Protein AF-A0A9K3JLW1-F1 (afdb_monomer_lite)

Sequence (75 aa):
MKNSAESENMNWIFANSKPCPKCKRPIEKNQGCMHMTCNPPCKYEFCWLCLGQWSDHGERTGGFYACNRYALVKQ

pLDDT: mean 70.32, std 16.29, range [39.94, 90.12]

Secondary structure (DSSP, 8-state):
----TTTHHHHHHHHHEEE-TTT--EEEPPTT-SEEEPTTTT--EEETTT--BGGG-SGGGT-SS--GGGGGS--

Structure (mmCIF, N/CA/C/O backbone):
data_AF-A0A9K3JLW1-F1
#
_entry.id   AF-A0A9K3JLW1-F1
#
loop_
_atom_site.group_PDB
_atom_site.id
_atom_site.type_symbol
_atom_site.label_atom_id
_atom_site.label_alt_id
_atom_site.label_comp_id
_atom_site.label_asym_id
_atom_site.label_entity_id
_atom_site.label_seq_id
_atom_site.pdbx_PDB_ins_code
_atom_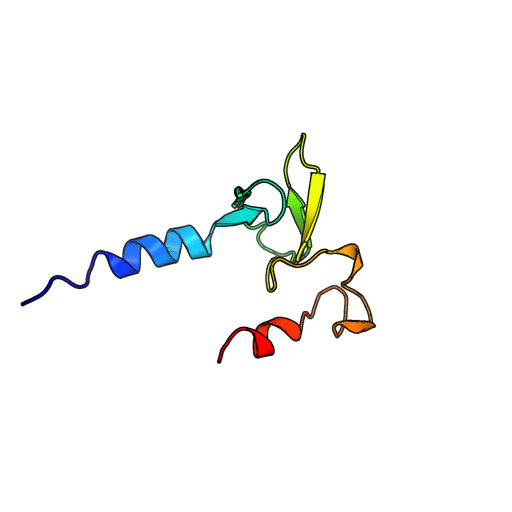site.Cartn_x
_atom_site.Cartn_y
_atom_site.Cartn_z
_atom_site.occupancy
_atom_site.B_iso_or_equiv
_atom_site.auth_seq_id
_atom_site.auth_comp_id
_atom_site.auth_asym_id
_atom_site.auth_atom_id
_atom_site.pdbx_PDB_model_num
ATOM 1 N N . MET A 1 1 ? -13.657 14.632 -31.624 1.00 43.16 1 MET A N 1
ATOM 2 C CA . MET A 1 1 ? -12.242 14.696 -31.205 1.00 43.16 1 MET A CA 1
ATOM 3 C C . MET A 1 1 ? -12.253 14.634 -29.684 1.00 43.16 1 MET A C 1
ATOM 5 O O . MET A 1 1 ? -12.687 15.595 -29.069 1.00 43.16 1 MET A O 1
ATOM 9 N N . LYS A 1 2 ? -12.017 13.456 -29.088 1.00 39.97 2 LYS A N 1
ATOM 10 C CA . LYS A 1 2 ? -12.213 13.247 -27.642 1.00 39.97 2 LYS A CA 1
ATOM 11 C C . LYS A 1 2 ? -10.905 13.532 -26.902 1.00 39.97 2 LYS A C 1
ATOM 13 O O . LYS A 1 2 ? -9.890 12.915 -27.184 1.00 39.97 2 LYS A O 1
ATOM 18 N N . ASN A 1 3 ? -11.002 14.533 -26.040 1.00 47.19 3 ASN A N 1
ATOM 19 C CA . ASN A 1 3 ? -10.024 15.121 -25.136 1.00 47.19 3 ASN A CA 1
ATOM 20 C C . ASN A 1 3 ? -9.249 14.050 -24.332 1.00 47.19 3 ASN A C 1
ATOM 22 O O . ASN A 1 3 ? -9.865 13.307 -23.577 1.00 47.19 3 ASN A O 1
ATOM 26 N N . SER A 1 4 ? -7.924 13.946 -24.506 1.00 47.72 4 SER A N 1
ATOM 27 C CA . SER A 1 4 ? -7.089 12.881 -23.897 1.00 47.72 4 SER A CA 1
ATOM 28 C C . SER A 1 4 ? -6.337 13.299 -22.621 1.00 47.72 4 SER A C 1
ATOM 30 O O . SER A 1 4 ? -5.715 12.458 -21.973 1.00 47.72 4 SER A O 1
ATOM 32 N N . ALA A 1 5 ? -6.396 14.579 -22.241 1.00 46.72 5 ALA A N 1
ATOM 33 C CA . ALA A 1 5 ? -5.520 15.175 -21.224 1.00 46.72 5 ALA A CA 1
ATOM 34 C C . ALA A 1 5 ? -5.948 14.923 -19.760 1.00 46.72 5 ALA A C 1
ATOM 36 O O . ALA A 1 5 ? -5.237 15.282 -18.825 1.00 46.72 5 ALA A O 1
ATOM 37 N N . GLU A 1 6 ? -7.101 14.294 -19.530 1.00 47.44 6 GLU A N 1
ATOM 38 C CA . GLU A 1 6 ? -7.620 13.982 -18.187 1.00 47.44 6 GLU A CA 1
ATOM 39 C C . GLU A 1 6 ? -7.053 12.675 -17.593 1.00 47.44 6 GLU A C 1
ATOM 41 O O . GLU A 1 6 ? -7.022 12.494 -16.375 1.00 47.44 6 GLU A O 1
ATOM 46 N N . SER A 1 7 ? -6.506 11.799 -18.440 1.00 46.91 7 SER A N 1
ATOM 47 C CA . SER A 1 7 ? -5.886 10.518 -18.057 1.00 46.91 7 SER A CA 1
ATOM 48 C C . SER A 1 7 ? -4.482 10.683 -17.461 1.00 46.91 7 SER A C 1
ATOM 50 O O . SER A 1 7 ? -4.058 9.911 -1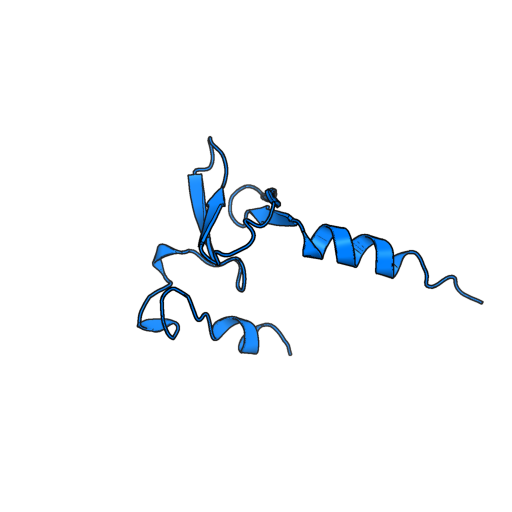6.600 1.00 46.91 7 SER A O 1
ATOM 52 N N . GLU A 1 8 ? -3.753 11.705 -17.906 1.00 45.88 8 GLU A N 1
ATOM 53 C CA . GLU A 1 8 ? -2.370 11.965 -17.488 1.00 45.88 8 GLU A CA 1
ATOM 54 C C . GLU A 1 8 ? -2.311 12.578 -16.079 1.00 45.88 8 GLU A C 1
ATOM 56 O O . GLU A 1 8 ? -1.364 12.340 -15.327 1.00 45.88 8 GLU A O 1
ATOM 61 N N . ASN A 1 9 ? -3.384 13.263 -15.661 1.00 49.44 9 ASN A N 1
ATOM 62 C CA . ASN A 1 9 ? -3.493 13.887 -14.343 1.00 49.44 9 ASN A CA 1
ATOM 63 C C . ASN A 1 9 ? -3.796 12.885 -13.204 1.00 49.44 9 ASN A C 1
ATOM 65 O O . ASN A 1 9 ? -3.535 13.158 -12.040 1.00 49.44 9 ASN A O 1
ATOM 69 N N . MET A 1 10 ? -4.325 11.696 -13.497 1.00 46.62 10 MET A N 1
ATOM 70 C CA . MET A 1 10 ? -4.482 10.652 -12.470 1.00 46.62 10 MET A CA 1
ATOM 71 C C . MET A 1 10 ? -3.186 9.862 -12.272 1.00 46.62 10 MET A C 1
ATOM 73 O O . MET A 1 10 ? -2.889 9.415 -11.164 1.00 46.62 10 MET A O 1
ATOM 77 N N . ASN A 1 11 ? -2.375 9.738 -13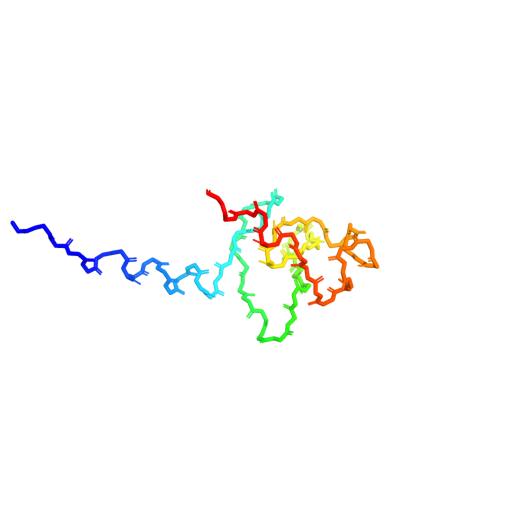.323 1.00 48.62 11 ASN A N 1
ATOM 78 C CA . ASN A 1 11 ? -1.160 8.935 -13.296 1.00 48.62 11 ASN A CA 1
ATOM 79 C C . ASN A 1 11 ? -0.103 9.506 -12.332 1.00 48.62 11 ASN A C 1
ATOM 81 O O . ASN A 1 11 ? 0.567 8.736 -11.655 1.00 48.62 11 ASN A O 1
ATOM 85 N N . TRP A 1 12 ? -0.002 10.834 -12.166 1.00 45.59 12 TRP A N 1
ATOM 86 C CA . TRP A 1 12 ? 0.925 11.424 -11.183 1.00 45.59 12 TRP A CA 1
ATOM 87 C C . TRP A 1 12 ? 0.446 11.290 -9.727 1.00 45.59 12 TRP A C 1
ATOM 89 O O . TRP A 1 12 ? 1.273 11.151 -8.825 1.00 45.59 12 TRP A O 1
ATOM 99 N N . ILE A 1 13 ? -0.868 11.267 -9.477 1.00 45.06 13 ILE A N 1
ATOM 100 C CA . ILE A 1 13 ? -1.434 11.081 -8.126 1.00 45.06 13 ILE A CA 1
ATOM 101 C C . ILE A 1 13 ? -1.266 9.620 -7.681 1.00 45.06 13 ILE A C 1
ATOM 103 O O . ILE A 1 13 ? -0.833 9.362 -6.554 1.00 45.06 13 ILE A O 1
ATOM 107 N N . PHE A 1 14 ? -1.505 8.666 -8.591 1.00 48.94 14 PHE A N 1
ATOM 108 C CA . PHE A 1 14 ? -1.169 7.248 -8.398 1.00 48.94 14 PHE A CA 1
ATOM 109 C C . PHE A 1 14 ? 0.347 6.984 -8.375 1.00 48.94 14 PHE A C 1
ATOM 111 O O . PHE A 1 14 ? 0.787 5.995 -7.783 1.00 48.94 14 PHE A O 1
ATOM 118 N N . ALA A 1 15 ? 1.160 7.850 -8.992 1.00 54.72 15 ALA A N 1
ATOM 119 C CA . ALA A 1 15 ? 2.618 7.736 -8.946 1.00 54.72 15 ALA A CA 1
ATOM 120 C C . ALA A 1 15 ? 3.193 8.102 -7.570 1.00 54.72 15 ALA A C 1
ATOM 122 O O . ALA A 1 15 ? 4.197 7.517 -7.161 1.00 54.72 15 ALA A O 1
ATOM 123 N N . ASN A 1 16 ? 2.558 9.028 -6.846 1.00 59.81 16 ASN A N 1
ATOM 124 C CA . ASN A 1 16 ? 3.089 9.555 -5.585 1.00 59.81 16 ASN A CA 1
ATOM 125 C C . ASN A 1 16 ? 2.391 9.002 -4.333 1.00 59.81 16 ASN A C 1
ATOM 127 O O . ASN A 1 16 ? 2.987 8.997 -3.255 1.00 59.81 16 ASN A O 1
ATOM 131 N N . SER A 1 17 ? 1.169 8.474 -4.459 1.00 72.94 17 SER A N 1
ATOM 132 C CA . SER A 1 17 ? 0.434 7.890 -3.334 1.00 72.94 17 SER A CA 1
ATOM 133 C C . SER A 1 17 ? -0.317 6.612 -3.719 1.00 72.94 17 SER A C 1
ATOM 135 O O . SER A 1 17 ? -0.854 6.502 -4.821 1.00 72.94 17 SER A O 1
ATOM 137 N N . LYS A 1 18 ? -0.368 5.627 -2.814 1.00 79.50 18 LYS A N 1
ATOM 138 C CA . LYS A 1 18 ? -1.158 4.396 -2.991 1.00 79.50 18 LYS A CA 1
ATOM 139 C C . LYS A 1 18 ? -2.084 4.153 -1.804 1.00 79.50 18 LYS A C 1
ATOM 141 O O . LYS A 1 18 ? -1.714 4.460 -0.670 1.00 79.50 18 LYS A O 1
ATOM 146 N N . PRO A 1 19 ? -3.279 3.582 -2.034 1.00 85.88 19 PRO A N 1
ATOM 147 C CA . PRO A 1 19 ? -4.182 3.229 -0.953 1.00 85.88 19 PRO A CA 1
ATOM 148 C C . PRO A 1 19 ? -3.641 2.036 -0.157 1.00 85.88 19 PRO A C 1
ATOM 150 O O . PRO A 1 19 ? -3.165 1.050 -0.720 1.00 85.88 19 PRO A O 1
ATOM 153 N N . CYS A 1 20 ? -3.774 2.099 1.165 1.00 87.56 20 CYS A N 1
ATOM 154 C CA . CYS A 1 20 ? -3.492 0.978 2.048 1.00 87.56 20 CYS A CA 1
ATOM 155 C C . CYS A 1 20 ? -4.432 -0.200 1.724 1.00 87.56 20 CYS A C 1
ATOM 157 O O . CYS A 1 20 ? -5.650 -0.020 1.744 1.00 87.56 20 CYS A O 1
ATOM 159 N N . PRO A 1 21 ? -3.928 -1.424 1.514 1.00 86.94 21 PRO A N 1
ATOM 160 C CA . PRO A 1 21 ? -4.767 -2.590 1.208 1.00 86.94 21 PRO A CA 1
ATOM 161 C C . PRO A 1 21 ? -5.728 -2.965 2.351 1.00 86.94 21 PRO A C 1
ATOM 163 O O . PRO A 1 21 ? -6.751 -3.599 2.109 1.00 86.94 21 PRO A O 1
ATOM 166 N N . LYS A 1 22 ? -5.436 -2.549 3.594 1.00 86.75 22 LYS A N 1
ATOM 167 C CA . LYS A 1 22 ? -6.258 -2.859 4.775 1.00 86.75 22 LYS A CA 1
ATOM 168 C C . LYS A 1 22 ? -7.335 -1.813 5.061 1.00 86.75 22 LYS A C 1
ATOM 170 O O . LYS A 1 22 ? -8.473 -2.167 5.340 1.00 86.75 22 LYS A O 1
ATOM 175 N N . CYS A 1 23 ? -6.986 -0.526 5.023 1.00 89.75 23 CYS A N 1
ATOM 176 C CA . CYS A 1 23 ? -7.894 0.564 5.415 1.00 89.75 23 CYS A CA 1
ATOM 177 C C . CYS A 1 23 ? -8.228 1.542 4.281 1.00 89.75 23 CYS A C 1
ATOM 179 O O . CYS A 1 23 ? -8.954 2.506 4.509 1.00 89.75 23 CYS A O 1
ATOM 181 N N . LYS A 1 24 ? -7.679 1.326 3.080 1.00 84.94 24 LYS A N 1
ATOM 182 C CA . LYS A 1 24 ? -7.829 2.164 1.878 1.00 84.94 24 LYS A CA 1
ATOM 183 C C . LYS A 1 24 ? -7.382 3.622 2.024 1.00 84.94 24 LYS A C 1
ATOM 185 O O . LYS A 1 24 ? -7.577 4.406 1.102 1.00 84.94 24 LYS A O 1
ATOM 190 N N . ARG A 1 25 ? -6.747 3.998 3.141 1.00 85.69 25 ARG A N 1
ATOM 191 C CA . ARG A 1 25 ? -6.187 5.344 3.317 1.00 85.69 25 ARG A CA 1
ATOM 192 C C . ARG A 1 25 ? -5.039 5.584 2.334 1.00 85.69 25 ARG A C 1
ATOM 194 O O . ARG A 1 25 ? -4.233 4.670 2.156 1.00 85.69 25 ARG A O 1
ATOM 201 N N . PRO A 1 26 ? -4.942 6.774 1.725 1.00 83.81 26 PRO A N 1
ATOM 202 C CA . PRO A 1 26 ? -3.820 7.116 0.863 1.00 83.81 26 PRO A CA 1
ATOM 203 C C . PRO A 1 26 ? -2.535 7.211 1.692 1.00 83.81 26 PRO A C 1
ATOM 205 O O . PRO A 1 26 ? -2.531 7.791 2.777 1.00 83.81 26 PRO A O 1
ATOM 208 N N . ILE A 1 27 ? -1.460 6.614 1.187 1.00 84.19 27 ILE A N 1
ATOM 209 C CA . ILE A 1 27 ? -0.122 6.657 1.777 1.00 84.19 27 ILE A CA 1
ATOM 210 C C . ILE A 1 27 ? 0.827 7.214 0.729 1.00 84.19 27 ILE A C 1
ATOM 212 O O . ILE A 1 27 ? 0.843 6.743 -0.409 1.00 84.19 27 ILE A O 1
ATOM 216 N N . GLU A 1 28 ? 1.608 8.211 1.124 1.00 82.19 28 GLU A N 1
ATOM 217 C CA . GLU A 1 28 ? 2.642 8.820 0.295 1.00 82.19 28 GLU A CA 1
ATOM 218 C C . GLU A 1 28 ? 3.891 7.936 0.249 1.00 82.19 28 GLU A C 1
ATOM 220 O O . GLU A 1 28 ? 4.315 7.380 1.266 1.00 82.19 28 GLU A O 1
ATOM 225 N N . LYS A 1 29 ? 4.490 7.791 -0.935 1.00 71.31 29 LYS A N 1
ATOM 226 C CA . LYS A 1 29 ? 5.684 6.966 -1.111 1.00 71.31 29 LYS A CA 1
ATOM 227 C C . LYS A 1 29 ? 6.897 7.605 -0.431 1.00 71.31 29 LYS A C 1
ATOM 229 O O . LYS A 1 29 ? 7.402 8.624 -0.889 1.00 71.31 29 LYS A O 1
ATOM 234 N N . ASN A 1 30 ? 7.479 6.931 0.560 1.00 70.38 30 ASN A N 1
ATOM 235 C CA . ASN A 1 30 ? 8.805 7.313 1.048 1.00 70.38 30 ASN A CA 1
ATOM 236 C C . ASN A 1 30 ? 9.862 7.016 -0.043 1.00 70.38 30 ASN A C 1
ATOM 238 O O . ASN A 1 30 ? 9.889 5.918 -0.614 1.00 70.38 30 ASN A O 1
ATOM 242 N N . GLN A 1 31 ? 10.717 7.990 -0.370 1.00 61.78 31 GLN A N 1
ATOM 243 C CA . GLN A 1 31 ? 11.494 8.042 -1.624 1.00 61.78 31 GLN A CA 1
ATOM 244 C C . GLN A 1 31 ? 12.436 6.848 -1.902 1.00 61.78 31 GLN A C 1
ATOM 246 O O . GLN A 1 31 ? 12.840 6.677 -3.047 1.00 61.78 31 GLN A O 1
ATOM 251 N N . GLY A 1 32 ? 12.726 5.963 -0.940 1.00 65.12 32 GLY A N 1
ATOM 252 C CA . GLY A 1 32 ? 13.692 4.865 -1.129 1.00 65.12 32 GLY A CA 1
ATOM 253 C C . GLY A 1 32 ? 13.270 3.466 -0.673 1.00 65.12 32 GLY A C 1
ATOM 254 O O . GLY A 1 32 ? 14.000 2.520 -0.945 1.00 65.12 32 GLY A O 1
ATOM 255 N N . CYS A 1 33 ? 12.124 3.288 -0.002 1.00 74.19 33 CYS A N 1
ATOM 256 C CA . CYS A 1 33 ? 11.775 1.993 0.596 1.00 74.19 33 CYS A CA 1
ATOM 257 C C . CYS A 1 33 ? 10.533 1.367 -0.044 1.00 74.19 33 CYS A C 1
ATOM 259 O O . CYS A 1 33 ? 9.538 2.047 -0.294 1.00 74.19 33 CYS A O 1
ATOM 261 N N . MET A 1 34 ? 10.586 0.057 -0.293 1.00 78.12 34 MET A N 1
ATOM 262 C CA . MET A 1 34 ? 9.420 -0.721 -0.730 1.00 78.12 34 MET A CA 1
ATOM 263 C C . MET A 1 34 ? 8.549 -1.180 0.436 1.00 78.12 34 MET A C 1
ATOM 265 O O . MET A 1 34 ? 7.399 -1.554 0.214 1.00 78.12 34 MET A O 1
ATOM 269 N N . HIS A 1 35 ? 9.082 -1.122 1.655 1.00 86.12 35 HIS A N 1
ATOM 270 C CA . HIS A 1 35 ? 8.327 -1.320 2.879 1.00 86.12 35 HIS A CA 1
ATOM 271 C C . HIS A 1 35 ? 7.531 -0.055 3.192 1.00 86.12 35 HIS A C 1
ATOM 273 O O . HIS A 1 35 ? 8.113 1.001 3.449 1.00 86.12 35 HIS A O 1
ATOM 279 N N . MET A 1 36 ? 6.207 -0.158 3.160 1.00 87.56 36 MET A N 1
ATOM 280 C CA . MET A 1 36 ? 5.303 0.918 3.547 1.00 87.56 36 MET A CA 1
ATOM 281 C C . MET A 1 36 ? 4.525 0.511 4.786 1.00 87.56 36 MET A C 1
ATOM 283 O O . MET A 1 36 ? 3.954 -0.575 4.841 1.00 87.56 36 MET A O 1
ATOM 287 N N . THR A 1 37 ? 4.451 1.417 5.753 1.00 88.88 37 THR A N 1
ATOM 288 C CA . THR A 1 37 ? 3.661 1.233 6.968 1.00 88.88 37 THR A CA 1
ATOM 289 C C . THR A 1 37 ? 2.533 2.249 6.974 1.00 88.88 37 THR A C 1
ATOM 291 O O . THR A 1 37 ? 2.758 3.453 6.867 1.00 88.88 37 THR A O 1
ATOM 294 N N . CYS A 1 38 ? 1.299 1.775 7.103 1.00 89.69 38 CYS A N 1
ATOM 295 C CA . CYS A 1 38 ? 0.140 2.648 7.184 1.00 89.69 38 CYS A CA 1
ATOM 296 C C . CYS A 1 38 ? 0.116 3.430 8.496 1.00 89.69 38 CYS A C 1
ATOM 298 O O . CYS A 1 38 ? 0.348 2.878 9.572 1.00 89.69 38 CYS A O 1
ATOM 300 N N . ASN A 1 39 ? -0.290 4.694 8.423 1.00 87.69 39 ASN A N 1
ATOM 301 C CA . ASN A 1 39 ? -0.425 5.553 9.590 1.00 87.69 39 ASN A CA 1
ATOM 302 C C . ASN A 1 39 ? -1.441 4.981 10.608 1.00 87.69 39 ASN A C 1
ATOM 304 O O . ASN A 1 39 ? -2.406 4.297 10.224 1.00 87.69 39 ASN A O 1
ATOM 308 N N . PRO A 1 40 ? -1.254 5.255 11.914 1.00 87.88 40 PRO A N 1
ATOM 309 C CA . PRO A 1 40 ? -2.206 4.878 12.954 1.00 87.88 40 PRO A CA 1
ATOM 310 C C . PRO A 1 40 ? -3.636 5.374 12.652 1.00 87.88 40 PRO A C 1
ATOM 312 O O . PRO A 1 40 ? -3.812 6.437 12.050 1.00 87.88 40 PRO A O 1
ATOM 315 N N . PRO A 1 41 ? -4.680 4.615 13.036 1.00 89.81 41 PRO A N 1
ATOM 316 C CA . PRO A 1 41 ? -4.652 3.403 13.865 1.00 89.81 41 PRO A CA 1
ATOM 317 C C . PRO A 1 41 ? -4.344 2.105 13.094 1.00 89.81 41 PRO A C 1
ATOM 319 O O . PRO A 1 41 ? -4.333 1.037 13.691 1.00 89.81 41 PRO A O 1
ATOM 322 N N . CYS A 1 42 ? -4.099 2.164 11.781 1.00 90.12 42 CYS A N 1
ATOM 323 C CA . CYS A 1 42 ? -4.000 0.959 10.957 1.00 90.12 42 CYS A CA 1
ATOM 324 C C . CYS A 1 42 ? -2.685 0.189 11.150 1.00 90.12 42 CYS A C 1
ATOM 326 O O . C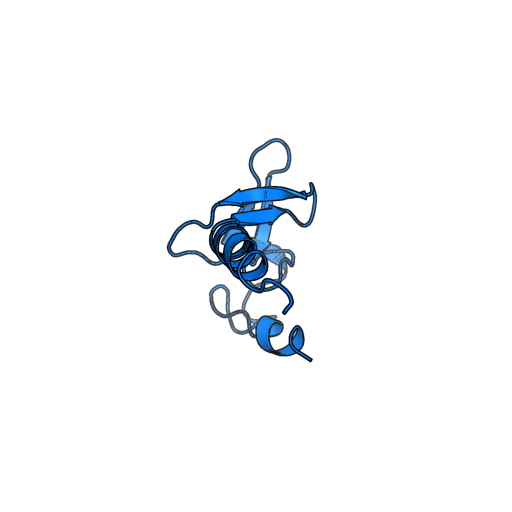YS A 1 42 ? -2.732 -1.038 11.214 1.00 90.12 42 CYS A O 1
ATOM 328 N N . LYS A 1 43 ? -1.536 0.888 11.182 1.00 89.06 43 LYS A N 1
ATOM 329 C CA . LYS A 1 43 ? -0.182 0.314 11.368 1.00 89.06 43 LYS A CA 1
ATOM 330 C C . LYS A 1 43 ? 0.127 -0.911 10.489 1.00 89.06 43 LYS A C 1
ATOM 332 O O . LYS A 1 43 ? 0.910 -1.768 10.867 1.00 89.06 43 LYS A O 1
ATOM 337 N N . TYR A 1 44 ? -0.530 -1.024 9.336 1.00 90.06 44 TYR A N 1
ATOM 338 C CA . TYR A 1 44 ? -0.384 -2.179 8.459 1.00 90.06 44 TYR A CA 1
ATOM 339 C C . TYR A 1 44 ? 0.851 -2.021 7.584 1.00 90.06 44 TYR A C 1
ATOM 341 O O . TYR A 1 44 ? 0.996 -1.001 6.914 1.00 90.06 44 TYR A O 1
ATOM 349 N N . GLU A 1 45 ? 1.701 -3.035 7.586 1.00 89.81 45 GLU A N 1
ATOM 350 C CA . GLU A 1 45 ? 2.947 -3.083 6.833 1.00 89.81 45 GLU A CA 1
ATOM 351 C C . GLU A 1 45 ? 2.748 -3.864 5.534 1.00 89.81 45 GLU A C 1
ATOM 353 O O . GLU A 1 45 ? 2.295 -5.015 5.538 1.00 89.81 45 GLU A O 1
ATOM 358 N N . PHE A 1 46 ? 3.071 -3.244 4.403 1.00 87.56 46 PHE A N 1
ATOM 359 C CA . PHE A 1 46 ? 2.868 -3.827 3.082 1.00 87.56 46 PHE A CA 1
ATOM 360 C C . PHE A 1 46 ? 3.954 -3.421 2.088 1.00 87.56 46 PHE A C 1
ATOM 362 O O . PHE A 1 46 ? 4.679 -2.443 2.270 1.00 87.56 46 PHE A O 1
ATOM 369 N N . CYS A 1 47 ? 4.065 -4.196 1.014 1.00 86.19 47 CYS A N 1
ATOM 370 C CA . CYS A 1 47 ? 4.966 -3.917 -0.091 1.00 86.19 47 CYS A CA 1
ATOM 371 C C . CYS A 1 47 ? 4.335 -2.908 -1.058 1.00 86.19 47 CYS A C 1
ATOM 373 O O . CYS A 1 47 ? 3.250 -3.135 -1.593 1.00 86.19 47 CYS A O 1
ATOM 375 N N . TRP A 1 48 ? 5.044 -1.821 -1.357 1.00 82.62 48 TRP A N 1
ATOM 376 C CA . TRP A 1 48 ? 4.601 -0.793 -2.304 1.00 82.62 48 TRP A CA 1
ATOM 377 C C . TRP A 1 48 ? 4.352 -1.320 -3.728 1.00 82.62 48 TRP A C 1
ATOM 379 O O . TRP A 1 48 ? 3.531 -0.768 -4.469 1.00 82.62 48 TRP A O 1
ATOM 389 N N . LEU A 1 49 ? 5.069 -2.373 -4.136 1.00 78.50 49 LEU A N 1
ATOM 390 C CA . LEU A 1 49 ? 4.964 -2.933 -5.483 1.00 78.50 49 LEU A CA 1
ATOM 391 C C . LEU A 1 49 ? 3.686 -3.746 -5.674 1.00 78.50 49 LEU A C 1
ATOM 393 O O . LEU A 1 49 ? 2.912 -3.449 -6.580 1.00 78.50 49 LEU A O 1
ATOM 397 N N . CYS A 1 50 ? 3.472 -4.752 -4.826 1.00 80.06 50 CYS A N 1
ATOM 398 C CA . CYS A 1 50 ? 2.375 -5.708 -4.978 1.00 80.06 50 CYS A CA 1
ATOM 399 C C . CYS A 1 50 ? 1.170 -5.416 -4.072 1.00 80.06 50 CYS A C 1
ATOM 401 O O . CYS A 1 50 ? 0.174 -6.126 -4.159 1.00 80.06 50 CYS A O 1
ATOM 403 N N . LEU A 1 51 ? 1.261 -4.413 -3.186 1.00 83.25 51 LEU A N 1
ATOM 404 C CA . LEU A 1 51 ? 0.258 -4.104 -2.157 1.00 83.25 51 LEU A CA 1
ATOM 405 C C . LEU A 1 51 ? -0.058 -5.282 -1.214 1.00 83.25 51 LEU A C 1
ATOM 407 O O . LEU A 1 51 ? -1.071 -5.272 -0.522 1.00 83.25 51 LEU A O 1
ATOM 411 N N . GLY A 1 52 ? 0.814 -6.292 -1.168 1.00 83.62 52 GLY A N 1
ATOM 412 C CA . GLY A 1 52 ? 0.704 -7.449 -0.283 1.00 83.62 52 GLY A CA 1
ATOM 413 C C . GLY A 1 52 ? 1.388 -7.227 1.064 1.00 83.62 52 GLY A C 1
ATOM 414 O O . GLY A 1 52 ? 2.230 -6.341 1.204 1.00 83.62 52 GLY A O 1
ATOM 415 N N . GLN A 1 53 ? 1.052 -8.061 2.048 1.00 87.81 53 GLN A N 1
ATOM 416 C CA . GLN A 1 53 ? 1.598 -7.990 3.405 1.00 87.81 53 GLN A CA 1
ATOM 417 C C . GLN A 1 53 ? 3.129 -8.024 3.416 1.00 87.81 53 GLN A C 1
ATOM 419 O O . GLN A 1 53 ? 3.736 -8.902 2.799 1.00 87.81 53 GLN A O 1
ATOM 424 N N . TRP A 1 54 ? 3.760 -7.107 4.151 1.00 85.44 54 TRP A N 1
ATOM 425 C CA . TRP A 1 54 ? 5.220 -7.046 4.220 1.00 85.44 54 TRP A CA 1
ATOM 426 C C . TRP A 1 54 ? 5.819 -8.284 4.887 1.00 85.44 54 TRP A C 1
ATOM 428 O O . TRP A 1 54 ? 6.834 -8.778 4.427 1.00 85.44 54 TRP A O 1
ATOM 438 N N . SER A 1 55 ? 5.153 -8.860 5.890 1.00 83.62 55 SER A N 1
ATOM 439 C CA . SER A 1 55 ? 5.616 -10.087 6.558 1.00 83.62 55 SER A CA 1
ATOM 440 C C . SER A 1 55 ? 5.695 -11.313 5.636 1.00 83.62 55 SER A C 1
ATOM 442 O O . SER A 1 55 ? 6.357 -12.282 5.982 1.00 83.62 55 SER A O 1
ATOM 444 N N . ASP A 1 56 ? 5.016 -11.291 4.483 1.00 81.25 56 ASP A N 1
ATOM 445 C CA . ASP A 1 56 ? 5.125 -12.336 3.451 1.00 81.25 56 ASP A CA 1
ATOM 446 C C . ASP A 1 56 ? 6.336 -12.107 2.520 1.00 81.25 56 ASP A C 1
ATOM 448 O O . ASP A 1 56 ? 6.683 -12.966 1.712 1.00 81.25 56 ASP A O 1
ATOM 452 N N . HIS A 1 57 ? 6.979 -10.938 2.617 1.00 78.62 57 HIS A N 1
ATOM 453 C CA . HIS A 1 57 ? 8.161 -10.565 1.847 1.00 78.62 57 HIS A CA 1
ATOM 454 C C . HIS A 1 57 ? 9.435 -10.884 2.630 1.00 78.62 57 HIS A C 1
ATOM 456 O O . HIS A 1 57 ? 9.567 -10.578 3.811 1.00 78.62 57 HIS A O 1
ATOM 462 N N . GLY A 1 58 ? 10.382 -11.514 1.943 1.00 73.44 58 GLY A N 1
ATOM 463 C CA . GLY A 1 58 ? 11.629 -12.031 2.497 1.00 73.44 58 GLY A CA 1
ATOM 464 C C . GLY A 1 58 ? 12.374 -12.814 1.420 1.00 73.44 58 GLY A C 1
ATOM 465 O O . GLY A 1 58 ? 12.223 -12.527 0.232 1.00 73.44 58 GLY A O 1
ATOM 466 N N . GLU A 1 59 ? 13.130 -13.846 1.789 1.00 68.44 59 GLU A N 1
ATOM 467 C CA . GLU A 1 59 ? 13.826 -14.708 0.813 1.00 68.44 59 GLU A CA 1
ATOM 468 C C . GLU A 1 59 ? 12.858 -15.349 -0.199 1.00 68.44 59 GLU A C 1
ATOM 470 O O . GLU A 1 59 ? 13.163 -15.463 -1.384 1.00 68.44 59 GLU A O 1
ATOM 475 N N . ARG A 1 60 ? 11.629 -15.657 0.239 1.00 67.50 60 ARG A N 1
ATOM 476 C CA . ARG A 1 60 ? 10.578 -16.286 -0.580 1.00 67.50 60 ARG A CA 1
ATOM 477 C C . ARG A 1 60 ? 10.090 -15.436 -1.758 1.00 67.50 60 ARG A C 1
ATOM 479 O O . ARG A 1 60 ? 9.525 -15.988 -2.696 1.00 67.50 60 ARG A O 1
ATOM 486 N N . THR A 1 61 ? 10.263 -14.114 -1.717 1.00 64.38 61 THR A N 1
ATOM 487 C CA . THR A 1 61 ? 9.760 -13.187 -2.752 1.00 64.38 61 THR A CA 1
ATOM 488 C C . THR A 1 61 ? 10.840 -12.669 -3.701 1.00 64.38 61 THR A C 1
ATOM 490 O O . THR A 1 61 ? 10.525 -11.857 -4.574 1.00 64.38 61 THR A O 1
ATOM 493 N N . GLY A 1 62 ? 12.081 -13.148 -3.551 1.00 65.56 62 GLY A N 1
ATOM 494 C CA . GLY A 1 62 ? 13.264 -12.614 -4.235 1.00 65.56 62 GLY A CA 1
ATOM 495 C C . GLY A 1 62 ? 14.095 -11.652 -3.378 1.00 65.56 62 GLY A C 1
ATOM 496 O O . GLY A 1 62 ? 15.029 -11.044 -3.889 1.00 65.56 62 GLY A O 1
ATOM 497 N N . GLY A 1 63 ? 13.779 -11.526 -2.083 1.00 70.12 63 GLY A N 1
ATOM 498 C CA . GLY A 1 63 ? 14.422 -10.621 -1.130 1.00 70.12 63 GLY A CA 1
ATOM 499 C C . GLY A 1 63 ? 13.452 -9.584 -0.556 1.00 70.12 63 GLY A C 1
ATOM 500 O O . GLY A 1 63 ? 12.377 -9.333 -1.103 1.00 70.12 63 GLY A O 1
ATOM 501 N N . PHE A 1 64 ? 13.844 -8.947 0.551 1.00 65.06 64 PHE A N 1
ATOM 502 C CA . PHE A 1 64 ? 13.043 -7.894 1.192 1.00 65.06 64 PHE A CA 1
ATOM 503 C C . PHE A 1 64 ? 12.870 -6.664 0.287 1.00 65.06 64 PHE A C 1
ATOM 505 O O . PHE A 1 64 ? 11.818 -6.038 0.286 1.00 65.06 64 PHE A O 1
ATOM 512 N N . TYR A 1 65 ? 13.870 -6.339 -0.536 1.00 64.94 65 TYR A N 1
ATOM 513 C CA . TYR A 1 65 ? 13.860 -5.148 -1.399 1.00 64.94 65 TYR A CA 1
ATOM 514 C C . TYR A 1 65 ? 13.533 -5.442 -2.869 1.00 64.94 65 TYR A C 1
ATOM 516 O O . TYR A 1 65 ? 13.326 -4.511 -3.643 1.00 64.94 65 TYR A O 1
ATOM 524 N N . ALA A 1 66 ? 13.457 -6.717 -3.254 1.00 63.50 66 ALA A N 1
ATOM 525 C CA . ALA A 1 66 ? 13.179 -7.154 -4.616 1.00 63.50 66 ALA A CA 1
ATOM 526 C C . ALA A 1 66 ? 11.902 -8.002 -4.622 1.00 63.50 66 ALA A C 1
ATOM 528 O O . ALA A 1 66 ? 11.919 -9.190 -4.313 1.00 63.50 66 ALA A O 1
ATOM 529 N N . CYS A 1 67 ? 10.767 -7.373 -4.940 1.00 68.56 67 CYS A N 1
ATOM 530 C CA . CYS A 1 67 ? 9.494 -8.075 -5.083 1.00 68.56 67 CYS A CA 1
ATOM 531 C C . CYS A 1 67 ? 9.260 -8.446 -6.552 1.00 68.56 67 CYS A C 1
ATOM 533 O O . CYS A 1 67 ? 8.763 -7.638 -7.340 1.00 68.56 67 CYS A O 1
ATOM 535 N N . ASN A 1 68 ? 9.549 -9.702 -6.904 1.00 65.31 68 ASN A N 1
ATOM 536 C CA . ASN A 1 68 ? 9.322 -10.228 -8.259 1.00 65.31 68 ASN A CA 1
ATOM 537 C C . ASN A 1 68 ? 7.830 -10.438 -8.585 1.00 65.31 68 ASN A C 1
ATOM 539 O O . ASN A 1 68 ? 7.463 -10.624 -9.743 1.00 65.31 68 ASN A O 1
ATOM 543 N N . ARG A 1 69 ? 6.941 -10.342 -7.583 1.00 64.50 69 ARG A N 1
ATOM 544 C CA . ARG A 1 69 ? 5.484 -10.453 -7.765 1.00 64.50 69 ARG A CA 1
ATOM 545 C C . ARG A 1 69 ? 4.907 -9.350 -8.659 1.00 64.50 69 ARG A C 1
ATOM 547 O O . ARG A 1 69 ? 3.864 -9.576 -9.256 1.00 64.50 69 ARG A O 1
ATOM 554 N N . TYR A 1 70 ? 5.574 -8.197 -8.800 1.00 55.25 70 TYR A N 1
ATOM 555 C CA . TYR A 1 70 ? 5.130 -7.131 -9.713 1.00 55.25 70 TYR A CA 1
ATOM 556 C C . TYR A 1 70 ? 5.048 -7.598 -11.175 1.00 55.25 70 TYR A C 1
ATOM 558 O O . TYR A 1 7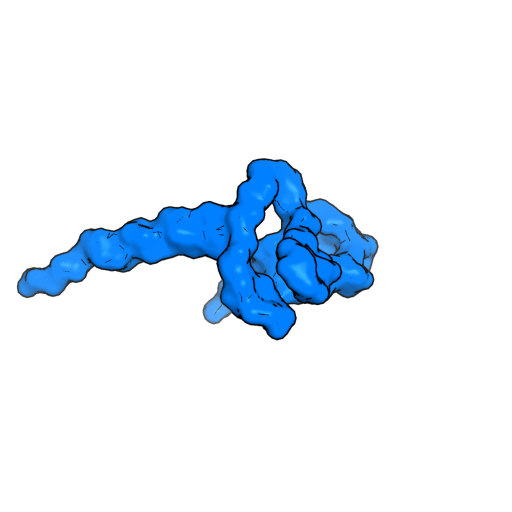0 ? 4.150 -7.172 -11.897 1.00 55.25 70 TYR A O 1
ATOM 566 N N . ALA A 1 71 ? 5.924 -8.519 -11.592 1.00 56.12 71 ALA A N 1
ATOM 567 C CA . ALA A 1 71 ? 5.912 -9.065 -12.948 1.00 56.12 71 ALA A CA 1
ATOM 568 C C . ALA A 1 71 ? 4.645 -9.886 -13.257 1.00 56.12 71 ALA A C 1
ATOM 570 O O . ALA A 1 71 ? 4.270 -9.999 -14.416 1.00 56.12 71 ALA A O 1
ATOM 571 N N . LEU A 1 72 ? 3.962 -10.417 -12.234 1.00 54.91 72 LEU A N 1
ATOM 572 C CA . LEU A 1 72 ? 2.769 -11.257 -12.395 1.00 54.91 72 LEU A CA 1
ATOM 573 C C . LEU A 1 72 ? 1.454 -10.464 -12.398 1.00 54.91 72 LEU A C 1
ATOM 575 O O . LEU A 1 72 ? 0.424 -11.006 -12.779 1.00 54.91 72 LEU A O 1
ATOM 579 N N . VAL A 1 73 ? 1.467 -9.194 -11.972 1.00 53.97 73 VAL A N 1
ATOM 580 C CA . VAL A 1 73 ? 0.257 -8.343 -11.917 1.00 53.97 73 VAL A CA 1
ATOM 581 C C . VAL A 1 73 ? 0.060 -7.548 -13.221 1.00 53.97 73 VAL A C 1
ATOM 583 O O . VAL A 1 73 ? -0.925 -6.832 -13.367 1.00 53.97 73 VAL A O 1
ATOM 586 N N . LYS A 1 74 ? 0.973 -7.678 -14.195 1.00 42.59 74 LYS A N 1
ATOM 587 C CA . LYS A 1 74 ? 0.787 -7.187 -15.567 1.00 42.59 74 LYS A CA 1
ATOM 588 C C . LYS A 1 74 ? 0.554 -8.364 -16.519 1.00 42.59 74 LYS A C 1
ATOM 590 O O . LYS A 1 74 ? 1.511 -8.880 -17.090 1.00 42.59 74 LYS A O 1
ATOM 595 N N . GLN A 1 75 ? -0.704 -8.753 -16.699 1.00 39.94 75 GLN A N 1
ATOM 596 C CA . GLN A 1 75 ? -1.170 -9.468 -17.888 1.00 39.94 75 GLN A CA 1
ATOM 597 C C . GLN A 1 75 ? -2.424 -8.779 -18.413 1.00 39.94 75 GLN A C 1
ATOM 599 O O . GLN A 1 75 ? -3.244 -8.357 -17.565 1.00 39.94 75 GLN A O 1
#

Radius of gyration: 14.49 Å; chains: 1; bounding box: 27×32×45 Å

InterPro domains:
  IPR031127 E3 ubiquitin ligase RBR family [PTHR11685] (8-54)
  IPR044066 TRIAD su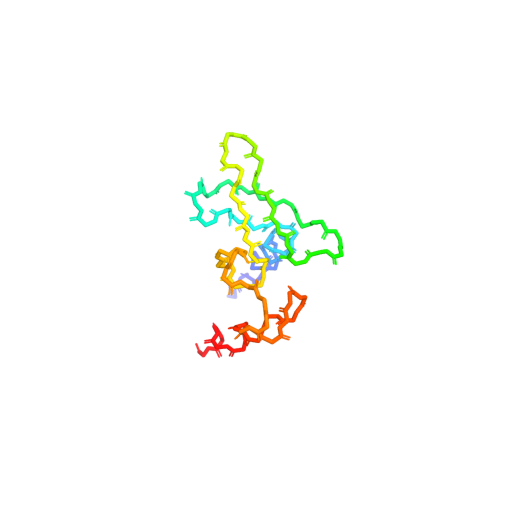pradomain [PS51873] (1-71)

Foldseek 3Di:
DDDDPVVVVVVVVVVQWFAQPPPGDIDGDDPDAQWDADDPPRRFTAGVQPSHGLVVAAVVQVHSRDGPCNVVVPD

Organism: Helianthus annuus (NCBI:txid4232)